Protein AF-E4PUN4-F1 (afdb_monomer_lite)

Secondary structure (DSSP, 8-state):
--SSTTEEEEE--PPB--TT-SS-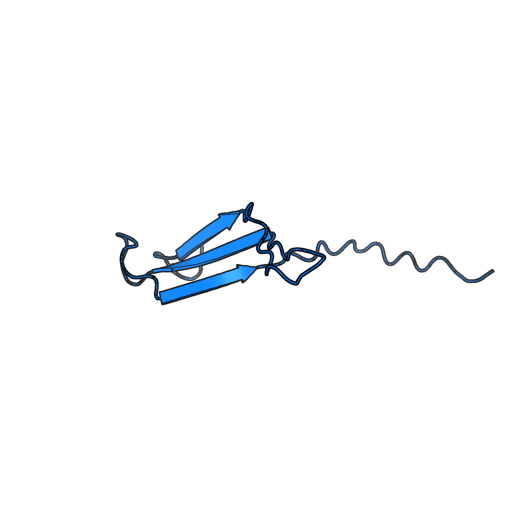B--SEEEEEESSTT--SEEEEEEE---------------

Radius of gyration: 17.44 Å; chains: 1; bounding box: 38×21×58 Å

Foldseek 3Di:
DDPDPQKDKAAWPDFDDDPPRPGTDTARIKIWHAPDNVRPHTPDIDGHHDPPPPVPPPPVDDD

Structure (mmCIF, N/CA/C/O backbone):
data_AF-E4PUN4-F1
#
_entry.id   AF-E4PUN4-F1
#
loop_
_atom_site.group_PDB
_atom_site.id
_atom_site.type_symbol
_atom_site.label_atom_id
_atom_site.label_alt_id
_atom_site.label_comp_id
_atom_site.label_asym_id
_atom_site.label_entity_id
_atom_site.label_seq_id
_atom_site.pdbx_PDB_ins_code
_atom_site.Cartn_x
_atom_site.Cartn_y
_atom_site.Cartn_z
_atom_site.occupancy
_atom_site.B_iso_or_equiv
_atom_site.auth_seq_id
_atom_site.auth_comp_id
_atom_site.auth_asym_id
_atom_site.auth_atom_id
_atom_site.pdbx_PDB_model_num
ATOM 1 N N . MET A 1 1 ? -15.087 1.207 -1.603 1.00 49.72 1 MET A N 1
ATOM 2 C CA . MET A 1 1 ? -14.730 0.831 -0.217 1.00 49.72 1 MET A CA 1
ATOM 3 C C . MET A 1 1 ? -13.565 -0.143 -0.303 1.00 49.72 1 MET A C 1
ATOM 5 O O . MET A 1 1 ? -13.711 -1.134 -1.001 1.00 49.72 1 MET A O 1
ATOM 9 N N . PHE A 1 2 ? -12.403 0.163 0.283 1.00 64.25 2 PHE A N 1
ATOM 10 C CA . PHE A 1 2 ? -11.280 -0.787 0.323 1.00 64.25 2 PHE A CA 1
ATOM 11 C C . PHE A 1 2 ? -11.574 -1.898 1.343 1.00 64.25 2 PHE A C 1
ATOM 13 O O . PHE A 1 2 ? -12.304 -1.655 2.305 1.00 64.25 2 PHE A O 1
ATOM 20 N N . ALA A 1 3 ? -11.017 -3.098 1.144 1.00 72.88 3 ALA A N 1
A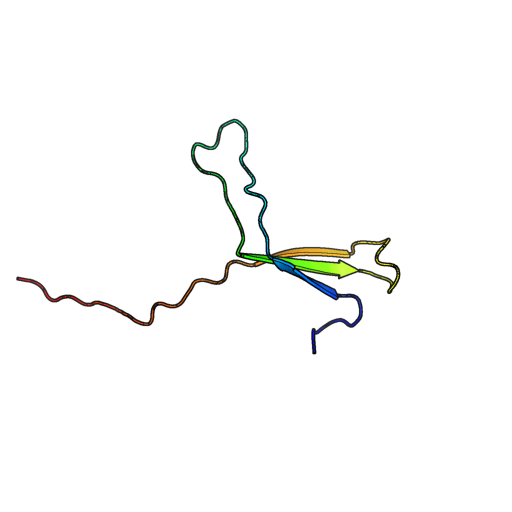TOM 21 C CA . ALA A 1 3 ? -11.278 -4.269 1.992 1.00 72.88 3 ALA A CA 1
ATOM 22 C C . ALA A 1 3 ? -10.928 -4.039 3.479 1.00 72.88 3 ALA A C 1
ATOM 24 O O . ALA A 1 3 ? -11.574 -4.603 4.357 1.00 72.88 3 ALA A O 1
ATOM 25 N N . PHE A 1 4 ? -9.967 -3.152 3.765 1.00 84.44 4 PHE A N 1
ATOM 26 C CA . PHE A 1 4 ? -9.569 -2.771 5.122 1.00 84.44 4 PHE A CA 1
ATOM 27 C C . PHE A 1 4 ? -9.694 -1.255 5.322 1.00 84.44 4 PHE A C 1
ATOM 29 O O . PHE A 1 4 ? -9.178 -0.472 4.522 1.00 84.44 4 PHE A O 1
ATOM 36 N N . LYS A 1 5 ? -10.329 -0.812 6.418 1.00 86.06 5 LYS A N 1
ATOM 37 C CA . LYS A 1 5 ? -10.485 0.626 6.747 1.00 86.06 5 LYS A CA 1
ATOM 38 C C . LYS A 1 5 ? -9.153 1.336 6.998 1.00 86.06 5 LYS A C 1
ATOM 40 O O . LYS A 1 5 ? -9.063 2.546 6.826 1.00 86.06 5 LYS A O 1
ATOM 45 N N . THR A 1 6 ? -8.141 0.583 7.404 1.00 90.81 6 THR A N 1
ATOM 46 C CA . THR A 1 6 ? -6.773 1.044 7.642 1.00 90.81 6 THR A CA 1
ATOM 47 C C . THR A 1 6 ? -5.876 0.829 6.424 1.00 90.81 6 THR A C 1
ATOM 49 O O . THR A 1 6 ? -4.664 0.923 6.553 1.00 90.81 6 THR A O 1
ATOM 52 N N . SER A 1 7 ? -6.425 0.530 5.239 1.00 90.81 7 SER A N 1
ATOM 53 C CA . SER A 1 7 ? -5.620 0.389 4.021 1.00 90.81 7 SER A CA 1
ATOM 54 C C . SER A 1 7 ? -5.527 1.676 3.209 1.00 90.81 7 SER A C 1
ATOM 56 O O . SER A 1 7 ? -6.391 2.553 3.274 1.00 90.81 7 SER A O 1
ATOM 58 N N . THR A 1 8 ? -4.462 1.777 2.421 1.00 89.62 8 THR A N 1
ATOM 59 C CA . THR A 1 8 ? -4.237 2.854 1.459 1.00 89.62 8 THR A CA 1
ATOM 60 C C . THR A 1 8 ? -3.754 2.282 0.139 1.00 89.62 8 THR A C 1
ATOM 62 O O . THR A 1 8 ? -2.849 1.450 0.129 1.00 89.62 8 THR A O 1
ATOM 65 N N . LEU A 1 9 ? -4.299 2.784 -0.964 1.00 87.81 9 LEU A N 1
ATOM 66 C CA . LEU A 1 9 ? -3.788 2.546 -2.308 1.00 87.81 9 LEU A CA 1
ATOM 67 C C . LEU A 1 9 ? -3.141 3.839 -2.806 1.00 87.81 9 LEU A C 1
ATOM 69 O O . LEU A 1 9 ? -3.800 4.878 -2.843 1.00 87.81 9 LEU A O 1
ATOM 73 N N . ILE A 1 10 ? -1.859 3.786 -3.154 1.00 88.94 10 ILE A N 1
ATOM 74 C CA . ILE A 1 10 ? -1.098 4.936 -3.658 1.00 88.94 10 ILE A CA 1
ATOM 75 C C . ILE A 1 10 ? -0.558 4.622 -5.048 1.00 88.94 10 ILE A C 1
ATOM 77 O O . ILE A 1 10 ? -0.203 3.480 -5.319 1.00 88.94 10 ILE A O 1
ATOM 81 N N . LYS A 1 11 ? -0.498 5.622 -5.932 1.00 86.62 11 LYS A N 1
ATOM 82 C CA . LYS A 1 11 ? 0.147 5.464 -7.241 1.00 86.62 11 LYS A CA 1
ATOM 83 C C . LYS A 1 11 ? 1.649 5.320 -7.038 1.00 86.62 11 LYS A C 1
ATOM 85 O O . LYS A 1 11 ? 2.250 6.148 -6.351 1.00 86.62 11 LYS A O 1
ATOM 90 N N . ASP A 1 12 ? 2.233 4.291 -7.631 1.00 81.94 12 ASP A N 1
ATOM 91 C CA . ASP A 1 12 ? 3.668 4.087 -7.561 1.00 81.94 12 ASP A CA 1
ATOM 92 C C . ASP A 1 12 ? 4.367 4.918 -8.641 1.00 81.94 12 ASP A C 1
ATOM 94 O O . ASP A 1 12 ? 4.068 4.854 -9.836 1.00 81.94 12 ASP A O 1
ATOM 98 N N . ASN A 1 13 ? 5.277 5.779 -8.200 1.00 78.38 13 ASN A N 1
ATOM 99 C CA . ASN A 1 13 ? 6.088 6.623 -9.072 1.00 78.38 13 ASN A CA 1
ATOM 100 C C . ASN A 1 13 ? 7.576 6.303 -8.948 1.00 78.38 13 ASN A C 1
ATOM 102 O O . ASN A 1 13 ? 8.374 6.891 -9.677 1.00 78.38 13 ASN A O 1
ATOM 106 N N . ILE A 1 14 ? 7.942 5.381 -8.057 1.00 75.69 14 ILE A N 1
ATOM 107 C CA . ILE A 1 14 ? 9.328 5.067 -7.754 1.00 75.69 14 ILE A CA 1
ATOM 108 C C . ILE A 1 14 ? 9.702 3.825 -8.551 1.00 75.69 14 ILE A C 1
ATOM 110 O O . ILE A 1 14 ? 9.104 2.766 -8.418 1.00 75.69 14 ILE A O 1
ATOM 114 N N . VAL A 1 15 ? 10.697 3.971 -9.419 1.00 69.44 15 VAL A N 1
ATOM 115 C CA . VAL A 1 15 ? 11.277 2.837 -10.134 1.00 69.44 15 VAL A CA 1
ATOM 116 C C . VAL A 1 15 ? 12.315 2.211 -9.214 1.00 69.44 15 VAL A C 1
ATOM 118 O O . VAL A 1 15 ? 13.294 2.873 -8.868 1.00 69.44 15 VAL A O 1
ATOM 121 N N . ILE A 1 16 ? 12.120 0.950 -8.834 1.00 70.56 16 ILE A N 1
ATOM 122 C CA . ILE A 1 16 ? 13.131 0.204 -8.086 1.00 70.56 16 ILE A CA 1
ATOM 123 C C . ILE A 1 16 ? 14.077 -0.440 -9.103 1.00 70.56 16 ILE A C 1
ATOM 125 O O . ILE A 1 16 ? 13.648 -1.173 -9.995 1.00 70.56 16 ILE A O 1
ATOM 129 N N . LYS A 1 17 ? 15.367 -0.123 -8.990 1.00 70.81 17 LYS A N 1
ATOM 130 C CA . LYS A 1 17 ? 16.463 -0.729 -9.753 1.00 70.81 17 LYS A CA 1
ATOM 131 C C . LYS A 1 17 ? 17.451 -1.303 -8.753 1.00 70.81 17 LYS A C 1
ATOM 133 O O . LYS A 1 17 ? 17.898 -0.560 -7.882 1.00 70.81 17 LYS A O 1
ATOM 138 N N . ASN A 1 18 ? 17.787 -2.581 -8.877 1.00 74.25 18 ASN A N 1
ATOM 139 C CA . ASN A 1 18 ? 19.001 -3.089 -8.247 1.00 74.25 18 ASN A CA 1
ATOM 140 C C . ASN A 1 18 ? 20.206 -2.628 -9.077 1.00 74.25 18 ASN A C 1
ATOM 142 O O . ASN A 1 18 ? 20.058 -2.366 -10.271 1.00 74.25 18 ASN A O 1
ATOM 146 N N . GLU A 1 19 ? 21.378 -2.501 -8.457 1.00 68.81 19 GLU A N 1
ATOM 147 C CA . GLU A 1 19 ? 22.579 -1.956 -9.116 1.00 68.81 19 GLU A CA 1
ATOM 148 C C . GLU A 1 19 ? 23.000 -2.754 -10.365 1.00 68.81 19 GLU A C 1
ATOM 150 O O . GLU A 1 19 ? 23.548 -2.174 -11.299 1.00 68.81 19 GLU A O 1
ATOM 155 N N . ASP A 1 20 ? 22.640 -4.039 -10.434 1.00 73.12 20 ASP A N 1
ATOM 156 C CA . ASP A 1 20 ? 22.915 -4.924 -11.573 1.00 73.12 20 ASP A CA 1
ATOM 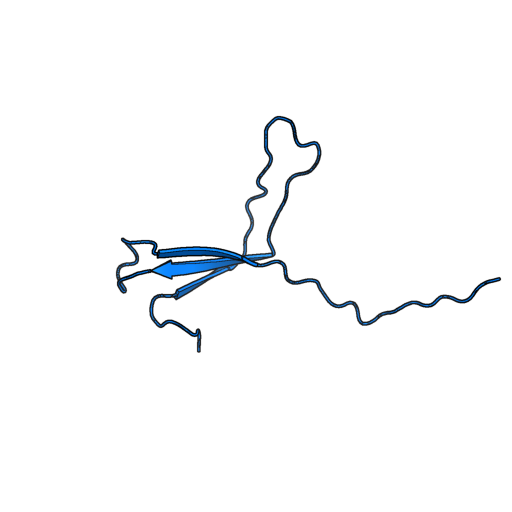157 C C . ASP A 1 20 ? 21.761 -5.034 -12.592 1.00 73.12 20 ASP A C 1
ATOM 159 O O . ASP A 1 20 ? 21.912 -5.648 -13.653 1.00 73.12 20 ASP A O 1
ATOM 163 N N . ASP A 1 21 ? 20.596 -4.436 -12.315 1.00 69.44 21 ASP A N 1
ATOM 164 C CA . ASP A 1 21 ? 19.428 -4.531 -13.194 1.00 69.44 21 ASP A CA 1
ATOM 165 C C . ASP A 1 21 ? 19.441 -3.440 -14.278 1.00 69.44 21 ASP A C 1
ATOM 167 O O . ASP A 1 21 ? 19.224 -2.250 -14.035 1.00 69.44 21 ASP A O 1
ATOM 171 N N . LEU A 1 22 ? 19.585 -3.866 -15.539 1.00 61.41 22 LEU A N 1
ATOM 172 C CA . LEU A 1 22 ? 19.505 -2.992 -16.722 1.00 61.41 22 LEU A CA 1
ATOM 173 C C . LEU A 1 22 ? 18.142 -2.288 -16.867 1.00 61.41 22 LEU A C 1
ATOM 175 O O . LEU A 1 22 ? 18.036 -1.249 -17.527 1.00 61.41 22 LEU A O 1
ATOM 179 N N . LYS A 1 23 ? 17.078 -2.846 -16.278 1.00 64.75 23 LYS A N 1
ATOM 180 C CA . LYS A 1 23 ? 15.716 -2.299 -16.312 1.00 64.75 23 LYS A CA 1
ATOM 181 C C . LYS A 1 23 ? 15.123 -2.325 -14.912 1.00 64.75 23 LYS A C 1
ATOM 183 O O . LYS A 1 23 ? 15.099 -3.360 -14.268 1.00 64.75 23 LYS A O 1
ATOM 188 N N . GLY A 1 24 ? 14.624 -1.175 -14.471 1.00 63.16 24 GLY A N 1
ATOM 189 C CA . GLY A 1 24 ? 13.941 -1.074 -13.189 1.00 63.16 24 GLY A CA 1
ATOM 190 C C . GLY A 1 24 ? 12.504 -1.537 -13.280 1.00 63.16 24 GLY A C 1
ATOM 191 O O . GLY A 1 24 ? 11.829 -1.26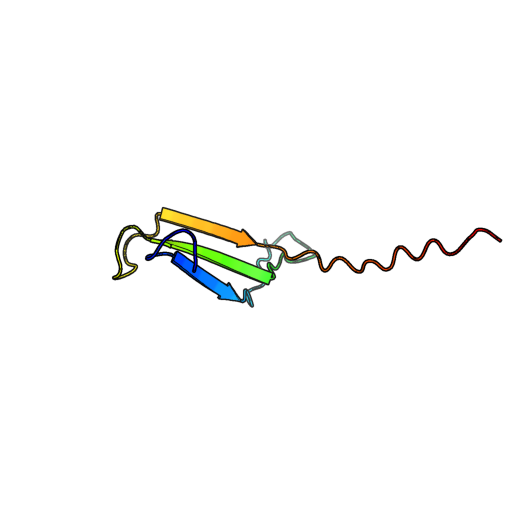7 -14.277 1.00 63.16 24 GLY A O 1
ATOM 192 N N . THR A 1 25 ? 12.044 -2.183 -12.221 1.00 66.81 25 THR A N 1
ATOM 193 C CA . THR A 1 25 ? 10.656 -2.603 -12.082 1.00 66.81 25 THR A CA 1
ATOM 194 C C . THR A 1 25 ? 9.876 -1.472 -11.424 1.00 66.81 25 THR A C 1
ATOM 196 O O . THR A 1 25 ? 10.311 -0.885 -10.430 1.00 66.81 25 THR A O 1
ATOM 199 N N . LYS A 1 26 ? 8.732 -1.125 -12.013 1.00 71.38 26 LYS A N 1
ATOM 200 C CA . LYS A 1 26 ? 7.838 -0.077 -11.520 1.00 71.38 26 LYS A CA 1
ATOM 201 C C . LYS A 1 26 ? 6.425 -0.636 -11.466 1.00 71.38 26 LYS A C 1
ATOM 203 O O . LYS A 1 26 ? 5.945 -1.131 -12.483 1.00 71.38 26 LYS A O 1
ATOM 208 N N . GLY A 1 27 ? 5.774 -0.542 -10.309 1.00 73.88 27 GLY A N 1
ATOM 209 C CA . GLY A 1 27 ? 4.355 -0.860 -10.197 1.00 73.88 27 GLY A CA 1
ATOM 210 C C . GLY A 1 27 ? 3.488 0.299 -10.659 1.00 73.88 27 GLY A C 1
ATOM 211 O O . GLY A 1 27 ? 3.948 1.432 -10.794 1.00 73.88 27 GLY A O 1
ATOM 212 N N . ASP A 1 28 ? 2.206 0.036 -10.885 1.00 82.69 28 ASP A N 1
ATOM 213 C CA . ASP A 1 28 ? 1.242 1.118 -11.104 1.00 82.69 28 ASP A CA 1
ATOM 214 C C . ASP A 1 28 ? 0.773 1.686 -9.765 1.00 82.69 28 ASP A C 1
ATOM 216 O O . ASP A 1 28 ? 0.623 2.901 -9.600 1.00 82.69 28 ASP A O 1
ATOM 220 N N . PHE A 1 29 ? 0.576 0.801 -8.784 1.00 86.19 29 PHE A N 1
ATOM 221 C CA . PHE A 1 29 ? 0.112 1.154 -7.453 1.00 86.19 29 PHE A CA 1
ATOM 222 C C . PHE A 1 29 ? 0.811 0.338 -6.369 1.00 86.19 29 PHE A C 1
ATOM 224 O O . PHE A 1 29 ? 1.226 -0.797 -6.586 1.00 86.19 29 PHE A O 1
ATOM 231 N N . ILE A 1 30 ? 0.876 0.901 -5.168 1.00 89.62 30 ILE A N 1
ATOM 232 C CA . ILE A 1 30 ? 1.245 0.189 -3.949 1.00 89.62 30 ILE A CA 1
ATOM 233 C C . ILE A 1 30 ? 0.027 0.174 -3.033 1.00 89.62 30 ILE A C 1
ATOM 235 O O . ILE A 1 30 ? -0.534 1.221 -2.694 1.00 89.62 30 ILE A O 1
ATOM 239 N N . PHE A 1 31 ? -0.371 -1.019 -2.612 1.00 90.12 31 PHE A N 1
ATOM 240 C CA . PHE A 1 31 ? -1.411 -1.217 -1.617 1.00 90.12 31 PHE A CA 1
ATOM 241 C C . PHE A 1 31 ? -0.771 -1.514 -0.263 1.00 90.12 31 PHE A C 1
ATOM 243 O O . PHE A 1 31 ? -0.024 -2.482 -0.120 1.00 90.12 31 PHE A O 1
ATOM 250 N N . LYS A 1 32 ? -1.063 -0.675 0.731 1.00 91.88 32 LYS A N 1
ATOM 251 C CA . LYS A 1 32 ? -0.562 -0.807 2.103 1.00 91.88 32 LYS A CA 1
ATOM 252 C C . LYS A 1 32 ? -1.706 -1.062 3.068 1.00 91.88 32 LYS A C 1
ATOM 254 O O . LYS A 1 32 ? -2.753 -0.424 2.958 1.00 91.88 32 LYS A O 1
ATOM 259 N N . VAL A 1 33 ? -1.490 -1.947 4.034 1.00 93.19 33 VAL A N 1
ATOM 260 C CA . VAL A 1 33 ? -2.417 -2.235 5.134 1.00 93.19 33 VAL A CA 1
ATOM 261 C C . VAL A 1 33 ? -1.711 -1.961 6.449 1.00 93.19 33 VAL A C 1
ATOM 263 O O . VAL A 1 33 ? -0.597 -2.433 6.666 1.00 93.19 33 VAL A O 1
ATOM 266 N N . TYR A 1 34 ? -2.377 -1.215 7.321 1.00 93.62 34 TYR A N 1
ATOM 267 C CA . TYR A 1 34 ? -1.863 -0.853 8.635 1.00 93.62 34 TYR A CA 1
ATOM 268 C C . TYR A 1 34 ? -2.697 -1.497 9.744 1.00 93.62 34 TYR A C 1
ATOM 270 O O . TYR A 1 34 ? -3.881 -1.784 9.538 1.00 93.62 34 TYR A O 1
ATOM 278 N N . ALA A 1 35 ? -2.092 -1.717 10.911 1.00 92.06 35 ALA A N 1
ATOM 279 C CA . ALA A 1 35 ? -2.802 -2.249 12.073 1.00 92.06 35 ALA A CA 1
ATOM 280 C C . ALA A 1 35 ? -3.800 -1.220 12.626 1.00 92.06 35 ALA A C 1
ATOM 282 O O . ALA A 1 35 ? -4.968 -1.544 12.842 1.00 92.06 35 ALA A O 1
ATOM 283 N N . GLU A 1 36 ? -3.370 0.037 12.765 1.00 91.56 36 GLU A N 1
ATOM 284 C CA . GLU A 1 36 ? -4.194 1.130 13.282 1.00 91.56 36 GLU A CA 1
ATOM 285 C C . GLU A 1 36 ? -4.457 2.233 12.247 1.00 91.56 36 GLU A C 1
ATOM 287 O O . GLU A 1 36 ? -3.878 2.287 11.156 1.00 91.56 36 GLU A O 1
ATOM 292 N N . LYS A 1 37 ? -5.352 3.161 12.603 1.00 85.50 37 LYS A N 1
ATOM 293 C CA . LYS A 1 37 ? -5.686 4.319 11.761 1.00 85.50 37 LYS A CA 1
ATOM 294 C C . LYS A 1 37 ? -4.562 5.348 11.700 1.00 85.50 37 LYS A C 1
ATOM 296 O O . LYS A 1 37 ? -4.475 6.052 10.696 1.00 85.50 37 LYS A O 1
ATOM 301 N N . GLU A 1 38 ? -3.711 5.422 12.723 1.00 88.56 38 GLU A N 1
ATOM 302 C CA . GLU A 1 38 ? -2.525 6.286 12.722 1.00 88.56 38 GLU A CA 1
ATOM 303 C C . GLU A 1 38 ? -1.443 5.833 11.730 1.00 88.56 38 GLU A C 1
ATOM 305 O O . GLU A 1 38 ? -0.508 6.588 11.473 1.00 88.56 38 GLU A O 1
ATOM 310 N N . LYS A 1 39 ? -1.584 4.638 11.129 1.00 86.19 39 LYS A N 1
ATOM 311 C CA . LYS A 1 39 ? -0.685 4.097 10.094 1.00 86.19 39 LYS A CA 1
ATOM 312 C C . LYS A 1 39 ? 0.781 3.985 10.533 1.00 86.19 39 LYS A C 1
ATOM 314 O O . LYS A 1 39 ? 1.681 4.077 9.701 1.00 86.19 39 LYS A O 1
ATOM 319 N N . GLN A 1 40 ? 1.021 3.769 11.824 1.00 87.88 40 GLN A N 1
ATOM 320 C CA . GLN A 1 40 ? 2.370 3.587 12.366 1.00 87.88 40 GLN A CA 1
ATOM 321 C C . GLN A 1 40 ? 2.882 2.167 12.105 1.00 87.88 40 GLN A C 1
ATOM 323 O O . GLN A 1 40 ? 4.000 1.991 11.626 1.00 87.88 40 GLN A O 1
ATOM 328 N N . ASN A 1 41 ? 2.028 1.164 12.324 1.00 90.31 41 ASN A N 1
ATOM 329 C CA . ASN A 1 41 ? 2.383 -0.240 12.145 1.00 90.31 41 ASN A CA 1
ATOM 330 C C . ASN A 1 41 ? 1.922 -0.753 10.774 1.00 90.31 41 ASN A C 1
ATOM 332 O O . ASN A 1 41 ? 0.735 -1.013 10.555 1.00 90.31 41 ASN A O 1
ATOM 336 N N . LEU A 1 42 ? 2.861 -0.882 9.832 1.00 92.19 42 LEU A N 1
ATOM 337 C CA . LEU A 1 42 ? 2.621 -1.459 8.506 1.00 92.19 42 LEU A CA 1
ATOM 338 C C . LEU A 1 42 ? 2.582 -2.990 8.599 1.00 92.19 42 LEU A C 1
ATOM 340 O O . LEU A 1 42 ? 3.578 -3.617 8.942 1.00 92.19 42 LEU A O 1
ATOM 344 N N . LEU A 1 43 ? 1.444 -3.587 8.251 1.00 92.62 43 LEU A N 1
ATOM 345 C CA . LEU A 1 43 ? 1.255 -5.040 8.260 1.00 92.62 43 LEU A CA 1
ATOM 346 C C . LEU A 1 43 ? 1.584 -5.676 6.910 1.00 92.62 43 LEU A C 1
ATOM 348 O O . LEU A 1 43 ? 2.110 -6.782 6.850 1.00 92.62 43 LEU A O 1
ATOM 352 N N . LEU A 1 44 ? 1.242 -4.989 5.820 1.00 91.50 44 LEU A N 1
ATOM 353 C CA . LEU A 1 44 ? 1.418 -5.496 4.464 1.00 91.50 44 LEU A CA 1
ATOM 354 C C . LEU A 1 44 ? 1.652 -4.337 3.499 1.00 91.50 44 LEU A C 1
ATOM 356 O O . LEU A 1 44 ? 0.962 -3.321 3.570 1.00 91.50 44 LEU A O 1
ATOM 360 N N . SER A 1 45 ? 2.578 -4.517 2.561 1.00 90.00 45 SER A N 1
ATOM 361 C CA . SER A 1 45 ? 2.758 -3.638 1.407 1.00 90.00 45 SER A CA 1
ATOM 362 C C . SER A 1 45 ? 2.963 -4.497 0.173 1.00 90.00 45 SER A C 1
ATOM 364 O O . SER A 1 45 ? 3.923 -5.260 0.110 1.00 90.00 45 SER A O 1
ATOM 366 N N . VAL A 1 46 ? 2.068 -4.371 -0.800 1.00 88.38 46 VAL A N 1
ATOM 367 C CA . VAL A 1 46 ? 2.141 -5.114 -2.060 1.00 88.38 46 VAL A CA 1
ATOM 368 C C . VAL A 1 46 ? 2.167 -4.152 -3.234 1.00 88.38 46 VAL A C 1
ATOM 370 O O . VAL A 1 46 ? 1.460 -3.143 -3.253 1.00 88.38 46 VAL A O 1
ATOM 373 N N . MET A 1 47 ? 3.010 -4.474 -4.207 1.00 86.69 47 MET A N 1
ATOM 374 C CA . MET A 1 47 ? 3.030 -3.834 -5.513 1.00 86.69 47 MET A CA 1
ATOM 375 C C . MET A 1 47 ? 1.888 -4.417 -6.352 1.00 86.69 47 MET A C 1
ATOM 377 O O . MET A 1 47 ? 1.704 -5.633 -6.410 1.00 86.69 47 MET A O 1
ATOM 381 N N . CYS A 1 48 ? 1.113 -3.546 -6.986 1.00 85.50 48 CYS A N 1
ATOM 382 C CA . CYS A 1 48 ? 0.038 -3.907 -7.894 1.00 85.50 48 CYS A CA 1
ATOM 383 C C . CYS A 1 48 ? 0.380 -3.407 -9.297 1.00 85.50 48 CYS A C 1
ATOM 385 O O . CYS A 1 48 ? 0.466 -2.201 -9.544 1.00 85.50 48 CYS A O 1
ATOM 387 N N . GLU A 1 49 ? 0.538 -4.351 -10.216 1.00 83.38 49 GLU A N 1
ATOM 388 C CA . GLU A 1 49 ? 0.631 -4.079 -11.644 1.00 83.38 49 GLU A CA 1
ATOM 389 C C . GLU A 1 49 ? -0.765 -4.171 -12.243 1.00 83.38 49 GLU A C 1
ATOM 391 O O . GLU A 1 49 ? -1.419 -5.217 -12.202 1.00 83.38 49 GLU A O 1
ATOM 396 N N . THR A 1 50 ? -1.236 -3.069 -12.809 1.00 72.94 50 THR A N 1
ATOM 397 C CA . THR A 1 50 ? -2.446 -3.091 -13.615 1.00 72.94 50 THR A CA 1
ATOM 398 C C . THR A 1 50 ? -1.981 -3.404 -15.022 1.00 72.94 50 THR A C 1
ATOM 400 O O . THR A 1 50 ? -1.595 -2.511 -15.775 1.00 72.94 50 THR A O 1
ATOM 403 N N . LYS A 1 51 ? -2.005 -4.682 -15.412 1.00 65.94 51 LYS A N 1
ATOM 404 C CA . LYS A 1 51 ? -1.942 -4.988 -16.840 1.00 65.94 51 LYS A CA 1
ATOM 405 C C . LYS A 1 51 ? -3.132 -4.282 -17.468 1.00 65.94 51 LYS A C 1
ATOM 407 O O . LYS A 1 51 ? -4.275 -4.664 -17.234 1.00 65.94 51 LYS A O 1
ATOM 412 N N . SER A 1 52 ? -2.864 -3.214 -18.214 1.00 54.81 52 SER A N 1
ATOM 413 C CA . SER A 1 52 ? -3.847 -2.671 -19.130 1.00 54.81 52 SER A CA 1
ATOM 414 C C . SER A 1 52 ? -4.157 -3.822 -20.076 1.00 54.81 52 SER A C 1
ATOM 416 O O . SER A 1 52 ? -3.336 -4.166 -20.926 1.00 54.81 52 SER A O 1
ATOM 418 N N . GLU A 1 53 ? -5.288 -4.494 -19.873 1.00 49.44 53 GLU A N 1
ATOM 419 C CA . GLU A 1 53 ? -5.876 -5.305 -20.920 1.00 49.44 53 GLU A CA 1
ATOM 420 C C . GLU A 1 53 ? -6.194 -4.327 -22.048 1.00 49.44 53 GLU A C 1
ATOM 422 O O . GLU A 1 53 ? -7.298 -3.801 -22.177 1.00 49.44 53 GLU A O 1
ATOM 427 N N . GLN A 1 54 ? -5.210 -4.071 -22.908 1.00 48.94 54 GLN A N 1
ATOM 428 C CA . GLN A 1 54 ? -5.549 -3.877 -24.293 1.00 48.94 54 GLN A CA 1
ATOM 429 C C . GLN A 1 54 ? -6.237 -5.179 -24.705 1.00 48.94 54 GLN A C 1
ATOM 431 O O . GLN A 1 54 ? -5.599 -6.120 -25.166 1.00 48.94 54 GLN A O 1
ATOM 436 N N . LEU A 1 55 ? -7.568 -5.197 -24.601 1.00 50.00 55 LEU A N 1
ATOM 437 C CA . LEU A 1 55 ? -8.473 -6.103 -25.314 1.00 50.00 55 LEU A CA 1
ATOM 438 C C . LEU A 1 55 ? -8.367 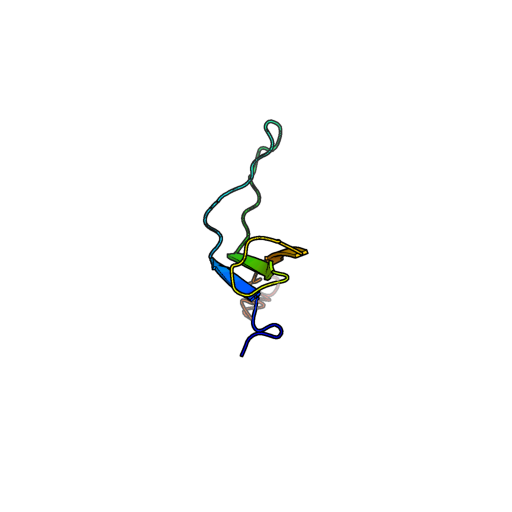-5.914 -26.839 1.00 50.00 55 LEU A C 1
ATOM 440 O O . LEU A 1 55 ? -9.284 -6.219 -27.588 1.00 50.00 55 LEU A O 1
ATOM 444 N N . ASN A 1 56 ? -7.234 -5.429 -27.333 1.00 50.06 56 ASN A N 1
ATOM 445 C CA . ASN A 1 56 ? -6.853 -5.526 -28.716 1.00 50.06 56 ASN A CA 1
ATOM 446 C C . ASN A 1 56 ? -5.899 -6.708 -28.817 1.00 50.06 56 ASN A C 1
ATOM 448 O O . ASN A 1 56 ? -4.698 -6.548 -29.022 1.00 50.06 56 ASN A O 1
ATOM 452 N N . SER A 1 57 ? -6.478 -7.910 -28.743 1.00 50.69 57 SER A N 1
ATOM 453 C CA . SER A 1 57 ? -5.961 -9.041 -29.507 1.00 50.69 57 SER A CA 1
ATOM 454 C C . SER A 1 57 ? -5.949 -8.616 -30.975 1.00 50.69 57 SER A C 1
ATOM 456 O O . SER A 1 57 ? -6.882 -8.854 -31.739 1.00 50.69 57 SER A O 1
ATOM 458 N N . HIS A 1 58 ? -4.899 -7.908 -31.385 1.00 53.44 58 HIS A N 1
ATOM 459 C CA . HIS A 1 58 ? -4.559 -7.767 -32.785 1.00 53.44 58 HIS A CA 1
ATOM 460 C C . HIS A 1 58 ? -3.922 -9.088 -33.211 1.00 53.44 58 HIS A C 1
ATOM 462 O O . HIS A 1 58 ? -2.728 -9.183 -33.480 1.00 53.44 58 HIS A O 1
ATOM 468 N N . ASN A 1 59 ? -4.769 -10.114 -33.320 1.00 55.72 59 ASN A N 1
ATOM 469 C CA . ASN A 1 59 ? -4.587 -11.179 -34.290 1.00 55.72 59 ASN A CA 1
ATOM 470 C C . ASN A 1 59 ? -4.584 -10.527 -35.683 1.00 55.72 59 ASN A C 1
ATOM 472 O O . ASN A 1 59 ? -5.571 -10.567 -36.420 1.00 55.72 59 ASN A O 1
ATOM 476 N N . LYS A 1 60 ? -3.479 -9.878 -36.061 1.00 51.50 60 LYS A N 1
ATOM 477 C CA . LYS A 1 60 ? -3.226 -9.577 -37.465 1.00 51.50 60 LYS A CA 1
ATOM 478 C C . LYS A 1 60 ? -2.726 -10.866 -38.104 1.00 51.50 60 LYS A C 1
ATOM 480 O O . LYS A 1 60 ? -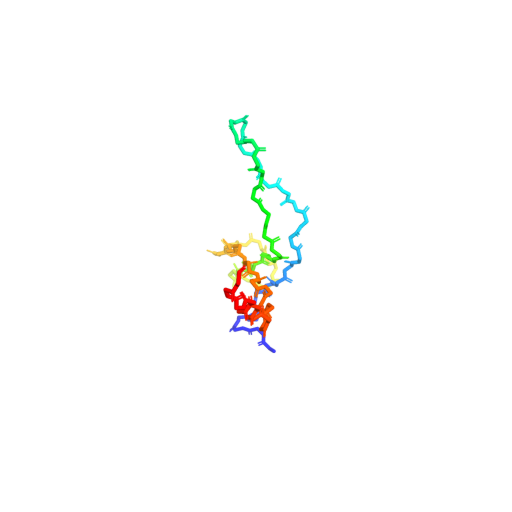1.633 -11.349 -37.836 1.00 51.50 60 LYS A O 1
ATOM 485 N N . LYS A 1 61 ? -3.642 -11.444 -38.881 1.00 51.28 61 LYS A N 1
ATOM 486 C CA . LYS A 1 61 ? -3.507 -12.638 -39.712 1.00 51.28 61 LYS A CA 1
ATOM 487 C C . LYS A 1 61 ? -2.179 -12.672 -40.473 1.00 51.28 61 LYS A C 1
ATOM 489 O O . LYS A 1 61 ? -1.742 -11.652 -41.000 1.00 51.28 61 LYS A O 1
ATOM 494 N N . LYS A 1 62 ? -1.646 -13.892 -40.606 1.00 48.97 62 LYS A N 1
ATOM 495 C CA . LYS A 1 62 ? -0.696 -14.309 -41.647 1.00 48.97 62 LYS A CA 1
ATOM 496 C C . LYS A 1 62 ? -1.007 -13.637 -42.991 1.00 48.97 62 LYS A C 1
ATOM 498 O O . LYS A 1 62 ? -2.128 -13.782 -43.487 1.00 48.97 62 LYS A O 1
ATOM 503 N N . LYS A 1 63 ? 0.010 -13.041 -43.608 1.00 43.56 63 LYS A N 1
ATOM 504 C CA . LYS A 1 63 ? 0.289 -13.219 -45.032 1.00 43.56 63 LYS A CA 1
ATOM 505 C C . LYS A 1 63 ? 1.767 -13.005 -45.306 1.00 43.56 63 LYS A C 1
ATOM 507 O O . LYS A 1 63 ? 2.324 -12.072 -44.692 1.00 43.56 63 LYS A O 1
#

Organism: Mycoplasma leachii (strain DSM 21131 / NCTC 10133 / N29 / PG50) (NCBI:txid880447)

Sequence (63 aa):
MFAFKTSTLIKDNIVIKNEDDLKGTKGDFIFKVYAEKEKQNLLLSVMCETKSEQLNSHNKKKK

pLDDT: mean 75.12, std 15.3, range [43.56, 93.62]